Protein AF-A0A6L7HXE0-F1 (afdb_monomer_lite)

Secondary structure (DSSP, 8-state):
-------------------------------------HHHHHHHHTT-EEETTTTEEE-TTS-EEEHHHHHHHHS------

Sequence (81 aa):
MTKTTAALLFALGLAACQTQVDKEQDSTESKPLSMANPAAVYCESLDGSLDLDSGICTLPSGERIEHWTLYRRDHPQKENQ

pLDDT: mean 78.33, std 20.6, range [42.41, 98.88]

Structure (mmCIF, N/CA/C/O backbone):
data_AF-A0A6L7HXE0-F1
#
_entry.id   AF-A0A6L7HXE0-F1
#
loop_
_atom_site.group_PDB
_atom_site.id
_atom_site.type_symbol
_atom_site.label_atom_id
_atom_site.label_alt_id
_atom_site.label_comp_id
_atom_site.label_asym_id
_atom_site.label_entity_id
_atom_site.label_seq_id
_atom_site.pdbx_PDB_ins_code
_atom_site.Cartn_x
_atom_site.Cartn_y
_atom_site.Cartn_z
_atom_site.occupancy
_atom_site.B_iso_or_equiv
_atom_site.auth_seq_id
_atom_site.auth_comp_id
_atom_site.auth_asym_id
_atom_site.auth_atom_id
_atom_site.pdbx_PDB_model_num
ATOM 1 N N . MET A 1 1 ? 99.923 12.719 -3.940 1.00 42.41 1 MET A N 1
ATOM 2 C CA . MET A 1 1 ? 99.021 13.859 -4.208 1.00 42.41 1 MET A CA 1
ATOM 3 C C . MET A 1 1 ? 97.611 13.426 -3.852 1.00 42.41 1 MET A C 1
ATOM 5 O O . MET A 1 1 ? 97.055 12.570 -4.520 1.00 42.41 1 MET A O 1
ATOM 9 N N . THR A 1 2 ? 97.100 13.928 -2.734 1.00 47.28 2 THR A N 1
ATOM 10 C CA . THR A 1 2 ? 95.787 13.624 -2.153 1.00 47.28 2 THR A CA 1
ATOM 11 C C . THR A 1 2 ? 94.742 14.619 -2.653 1.00 47.28 2 THR A C 1
ATOM 13 O O . THR A 1 2 ? 94.877 15.808 -2.386 1.00 47.28 2 THR A O 1
ATOM 16 N N . LYS A 1 3 ? 93.711 14.136 -3.357 1.00 46.78 3 LYS A N 1
ATOM 17 C CA . LYS A 1 3 ? 92.420 14.790 -3.677 1.00 46.78 3 LYS A CA 1
ATOM 18 C C . LYS A 1 3 ? 91.470 13.632 -4.041 1.00 46.78 3 LYS A C 1
ATOM 20 O O . LYS A 1 3 ? 91.884 12.791 -4.823 1.00 46.78 3 LYS A O 1
ATOM 25 N N . THR A 1 4 ? 90.270 13.419 -3.512 1.00 52.97 4 THR A N 1
ATOM 26 C CA . THR A 1 4 ? 89.300 14.279 -2.827 1.00 52.97 4 THR A CA 1
ATOM 27 C C . THR A 1 4 ? 88.256 13.370 -2.152 1.00 52.97 4 THR A C 1
ATOM 29 O O . THR A 1 4 ? 87.820 12.380 -2.730 1.00 52.97 4 THR A O 1
ATOM 32 N N . THR A 1 5 ? 8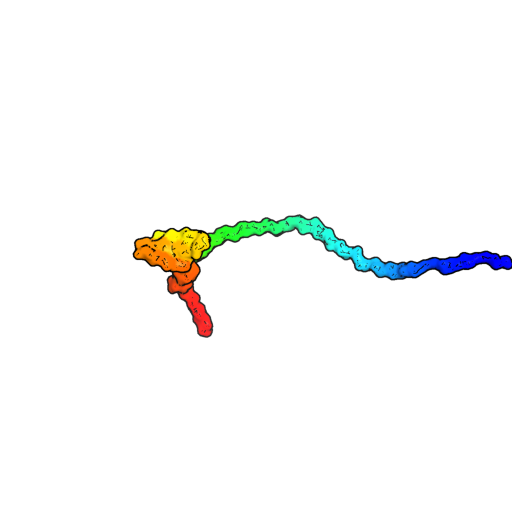7.881 13.737 -0.928 1.00 54.53 5 THR A N 1
ATOM 33 C CA . THR A 1 5 ? 86.575 13.567 -0.247 1.00 54.53 5 THR A CA 1
ATOM 34 C C . THR A 1 5 ? 85.365 13.680 -1.193 1.00 54.53 5 THR A C 1
ATOM 36 O O . THR A 1 5 ? 85.473 14.349 -2.211 1.00 54.53 5 THR A O 1
ATOM 39 N N . ALA A 1 6 ? 84.152 13.195 -0.933 1.00 52.28 6 ALA A N 1
ATOM 40 C CA . ALA A 1 6 ? 83.505 12.563 0.211 1.00 52.28 6 ALA A CA 1
ATOM 41 C C . ALA A 1 6 ? 82.165 11.966 -0.276 1.00 52.28 6 ALA A C 1
ATOM 43 O O . ALA A 1 6 ? 81.690 12.270 -1.368 1.00 52.28 6 ALA A O 1
ATOM 44 N N . ALA A 1 7 ? 81.593 11.130 0.587 1.00 61.50 7 ALA A N 1
ATOM 45 C CA . ALA A 1 7 ? 80.282 10.497 0.531 1.00 61.50 7 ALA A CA 1
ATOM 46 C C . ALA A 1 7 ? 79.128 11.350 -0.026 1.00 61.50 7 ALA A C 1
ATOM 48 O O . ALA A 1 7 ? 79.006 12.515 0.330 1.00 61.50 7 ALA A O 1
ATOM 49 N N . LEU A 1 8 ? 78.257 10.698 -0.804 1.00 56.78 8 LEU A N 1
ATOM 50 C CA . LEU A 1 8 ? 76.862 11.006 -1.176 1.00 56.78 8 LEU A CA 1
ATOM 51 C C . LEU A 1 8 ? 76.429 9.771 -2.015 1.00 56.78 8 LEU A C 1
ATOM 53 O O . LEU A 1 8 ? 77.207 9.333 -2.849 1.00 56.78 8 LEU A O 1
ATOM 57 N N . LEU A 1 9 ? 75.297 9.083 -1.893 1.00 56.31 9 LEU A N 1
ATOM 58 C CA . LEU A 1 9 ? 74.036 9.300 -1.213 1.00 56.31 9 LEU A CA 1
ATOM 59 C C . LEU A 1 9 ? 73.332 7.951 -1.023 1.00 56.31 9 LEU A C 1
ATOM 61 O O . LEU A 1 9 ? 73.495 7.000 -1.782 1.00 56.31 9 LEU A O 1
ATOM 65 N N . PHE A 1 10 ? 72.523 7.964 0.020 1.00 56.81 10 PHE A N 1
ATOM 66 C CA . PHE A 1 10 ? 71.444 7.072 0.397 1.00 56.81 10 PHE A CA 1
ATOM 67 C C . PHE A 1 10 ? 70.403 6.840 -0.722 1.00 56.81 10 PHE A C 1
ATOM 69 O O . PHE A 1 10 ? 70.249 7.669 -1.615 1.00 56.81 10 PHE A O 1
ATOM 76 N N . ALA A 1 11 ? 69.613 5.777 -0.526 1.00 57.28 11 ALA A N 1
ATOM 77 C CA . ALA A 1 11 ? 68.346 5.417 -1.176 1.00 57.28 11 ALA A CA 1
ATOM 78 C C . ALA A 1 11 ? 68.422 4.519 -2.428 1.00 57.28 11 ALA A C 1
ATOM 80 O O . ALA A 1 11 ? 68.286 4.960 -3.567 1.00 57.28 11 ALA A O 1
ATOM 81 N N . LEU A 1 12 ? 68.490 3.203 -2.185 1.00 64.50 12 LEU A N 1
ATOM 82 C CA . LEU A 1 12 ? 67.843 2.225 -3.063 1.00 64.50 12 LEU A CA 1
ATOM 83 C C . LEU A 1 12 ? 66.332 2.514 -3.053 1.00 64.50 12 LEU A C 1
ATOM 85 O O . LEU A 1 12 ? 65.632 2.175 -2.099 1.00 64.50 12 LEU A O 1
ATOM 89 N N . GLY A 1 13 ? 65.843 3.177 -4.097 1.00 62.06 13 GLY A N 1
ATOM 90 C CA . GLY A 1 13 ? 64.416 3.341 -4.344 1.00 62.06 13 GLY A CA 1
ATOM 91 C C . GLY A 1 13 ? 63.803 2.015 -4.787 1.00 62.06 13 GLY A C 1
ATOM 92 O O . GLY A 1 13 ? 64.098 1.521 -5.872 1.00 62.06 13 GLY A O 1
ATOM 93 N N . LEU A 1 14 ? 62.933 1.445 -3.954 1.00 62.78 14 LEU A N 1
ATOM 94 C CA . LEU A 1 14 ? 61.988 0.408 -4.360 1.00 62.78 14 LEU A CA 1
ATOM 95 C C . LEU A 1 14 ? 60.990 1.032 -5.345 1.00 62.78 14 LEU A C 1
ATOM 97 O O . LEU A 1 14 ? 59.993 1.628 -4.943 1.00 62.78 14 LEU A O 1
ATOM 101 N N . ALA A 1 15 ? 61.260 0.921 -6.644 1.00 63.38 15 ALA A N 1
ATOM 102 C CA . ALA A 1 15 ? 60.287 1.239 -7.680 1.00 63.38 15 ALA A CA 1
ATOM 103 C C . ALA A 1 15 ? 59.261 0.096 -7.781 1.00 63.38 15 ALA A C 1
ATOM 105 O O . ALA A 1 15 ? 59.364 -0.776 -8.638 1.00 63.38 15 ALA A O 1
ATOM 106 N N . ALA A 1 16 ? 58.273 0.095 -6.888 1.00 59.88 16 ALA A N 1
ATOM 107 C CA . ALA A 1 16 ? 57.065 -0.714 -7.016 1.00 59.88 16 ALA A CA 1
ATOM 108 C C . ALA A 1 16 ? 55.838 0.193 -6.876 1.00 59.88 16 ALA A C 1
ATOM 110 O O . ALA A 1 16 ? 55.232 0.291 -5.818 1.00 59.88 16 ALA A O 1
ATOM 111 N N . CYS A 1 17 ? 55.506 0.882 -7.965 1.00 53.94 17 CYS A N 1
ATOM 112 C CA . CYS A 1 17 ? 54.173 1.426 -8.201 1.00 53.94 17 CYS A CA 1
ATOM 113 C C . CYS A 1 17 ? 53.978 1.534 -9.717 1.00 53.94 17 CYS A C 1
ATOM 115 O O . CYS A 1 17 ? 54.177 2.585 -10.316 1.00 53.94 17 CYS A O 1
ATOM 117 N N . GLN A 1 18 ? 53.626 0.421 -10.356 1.00 58.69 18 GLN A N 1
ATOM 118 C CA . GLN A 1 18 ? 52.819 0.492 -11.570 1.00 58.69 18 GLN A CA 1
ATOM 119 C C . GLN A 1 18 ? 51.425 0.016 -11.193 1.00 58.69 18 GLN A C 1
ATOM 121 O O . GLN A 1 18 ? 51.049 -1.129 -11.423 1.00 58.69 18 GLN A O 1
ATOM 126 N N . THR A 1 19 ? 50.666 0.914 -10.570 1.00 54.81 19 THR A N 1
ATOM 127 C CA . THR A 1 19 ? 49.213 0.810 -10.612 1.00 54.81 19 THR A CA 1
ATOM 128 C C . THR A 1 19 ? 48.823 1.175 -12.034 1.00 54.81 19 THR A C 1
ATOM 130 O O . THR A 1 19 ? 48.762 2.347 -12.402 1.00 54.81 19 THR A O 1
ATOM 133 N N . GLN A 1 20 ? 48.646 0.146 -12.852 1.00 57.91 20 GLN A N 1
ATOM 134 C CA . GLN A 1 20 ? 47.853 0.211 -14.068 1.00 57.91 20 GLN A CA 1
ATOM 135 C C . GLN A 1 20 ? 46.444 0.634 -13.647 1.00 57.91 20 GLN A C 1
ATOM 137 O O . GLN A 1 20 ? 45.636 -0.156 -13.172 1.00 57.91 20 GLN A O 1
ATOM 142 N N . VAL A 1 21 ? 46.204 1.943 -13.698 1.00 53.09 21 VAL A N 1
ATOM 143 C CA . VAL A 1 21 ? 44.855 2.492 -13.704 1.00 53.09 21 VAL A CA 1
ATOM 144 C C . VAL A 1 21 ? 44.385 2.295 -15.134 1.00 53.09 21 VAL A C 1
ATOM 146 O O . VAL A 1 21 ? 44.515 3.194 -15.965 1.00 53.09 21 VAL A O 1
ATOM 149 N N . ASP A 1 22 ? 43.928 1.079 -15.431 1.00 52.59 22 ASP A N 1
ATOM 150 C CA . ASP A 1 22 ? 43.153 0.827 -16.634 1.00 52.59 22 ASP A CA 1
ATOM 151 C C . ASP A 1 22 ? 41.919 1.713 -16.543 1.00 52.59 22 ASP A C 1
ATOM 153 O O . ASP A 1 22 ? 40.998 1.524 -15.746 1.00 52.59 22 ASP A O 1
ATOM 157 N N . LYS A 1 23 ? 41.982 2.784 -17.321 1.00 51.72 23 LYS A N 1
ATOM 158 C CA . LYS A 1 23 ? 40.905 3.728 -17.515 1.00 51.72 23 LYS A CA 1
ATOM 159 C C . LYS A 1 23 ? 39.954 3.107 -18.535 1.00 51.72 23 LYS A C 1
ATOM 161 O O . LYS A 1 23 ? 39.888 3.572 -19.664 1.00 51.72 23 LYS A O 1
ATOM 166 N N . GLU A 1 24 ? 39.241 2.060 -18.135 1.00 50.53 24 GLU A N 1
ATOM 167 C CA . GLU A 1 24 ? 38.079 1.564 -18.872 1.00 50.53 24 GLU A CA 1
ATOM 168 C C . GLU A 1 24 ? 36.829 1.986 -18.098 1.00 50.53 24 GLU A C 1
ATOM 170 O O . GLU A 1 24 ? 36.322 1.318 -17.199 1.00 50.53 24 GLU A O 1
ATOM 175 N N . GLN A 1 25 ? 36.411 3.218 -18.388 1.00 58.81 25 GLN A N 1
ATOM 176 C CA . GLN A 1 25 ? 35.024 3.617 -18.213 1.00 58.81 25 GLN A CA 1
ATOM 177 C C . GLN A 1 25 ? 34.184 2.856 -19.241 1.00 58.81 25 GLN A C 1
ATOM 179 O O . GLN A 1 25 ? 34.644 2.693 -20.367 1.00 58.81 25 GLN A O 1
ATOM 184 N N . ASP A 1 26 ? 32.945 2.551 -18.843 1.00 53.03 26 ASP A N 1
ATOM 185 C CA . ASP A 1 26 ? 31.815 2.032 -19.633 1.00 53.03 26 ASP A CA 1
ATOM 186 C C . ASP A 1 26 ? 31.559 0.536 -19.362 1.00 53.03 26 ASP A C 1
ATOM 188 O O . ASP A 1 26 ? 32.309 -0.329 -19.782 1.00 53.03 26 ASP A O 1
ATOM 192 N N . SER A 1 27 ? 30.576 0.116 -18.564 1.00 53.06 27 SER A N 1
ATOM 193 C CA . SER A 1 27 ? 29.205 0.612 -18.469 1.00 53.06 27 SER A CA 1
ATOM 194 C C . SER A 1 27 ? 28.600 0.311 -17.085 1.00 53.06 27 SER A C 1
ATOM 196 O O . SER A 1 27 ? 28.124 -0.796 -16.823 1.00 53.06 27 SER A O 1
ATOM 198 N N . THR A 1 28 ? 28.527 1.299 -16.193 1.00 54.22 28 THR A N 1
ATOM 199 C CA . THR A 1 28 ? 27.439 1.338 -15.201 1.00 54.22 28 THR A CA 1
ATOM 200 C C . THR A 1 28 ? 26.264 2.077 -15.823 1.00 54.22 28 THR A C 1
ATOM 202 O O . THR A 1 28 ? 25.854 3.130 -15.342 1.00 54.22 28 THR A O 1
ATOM 205 N N . GLU A 1 29 ? 25.713 1.537 -16.910 1.00 56.06 29 GLU A N 1
ATOM 206 C CA . GLU A 1 29 ? 24.306 1.786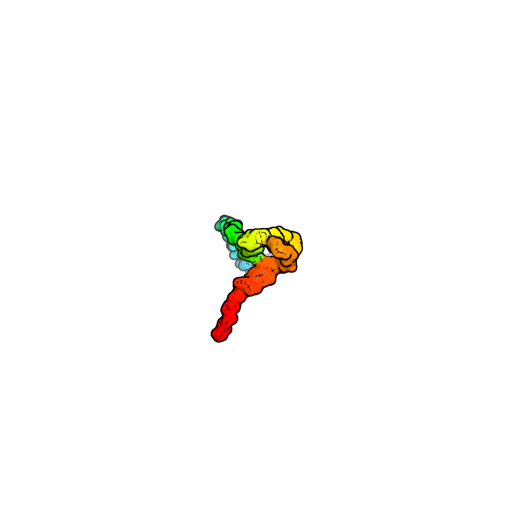 -17.181 1.00 56.06 29 GLU A CA 1
ATOM 207 C C . GLU A 1 29 ? 23.564 0.964 -16.131 1.00 56.06 29 GLU A C 1
ATOM 209 O O . GLU A 1 29 ? 23.379 -0.246 -16.267 1.00 56.06 29 GLU A O 1
ATOM 214 N N . SER A 1 30 ? 23.241 1.595 -15.000 1.00 62.69 30 SER A N 1
ATOM 215 C CA . SER A 1 30 ? 22.303 1.021 -14.049 1.00 62.69 30 SER A CA 1
ATOM 216 C C . SER A 1 30 ? 20.988 0.878 -14.801 1.00 62.69 30 SER A C 1
ATOM 218 O O . SER A 1 30 ? 20.211 1.832 -14.869 1.00 62.69 30 SER A O 1
ATOM 220 N N . LYS A 1 31 ? 20.775 -0.280 -15.437 1.00 65.75 31 LYS A N 1
ATOM 221 C CA . LYS A 1 31 ? 19.504 -0.620 -16.064 1.00 65.75 31 LYS A CA 1
ATOM 222 C C . LYS A 1 31 ? 18.432 -0.243 -15.046 1.00 65.75 31 LYS A C 1
ATOM 224 O O . LYS A 1 31 ? 18.499 -0.764 -13.926 1.00 65.75 31 LYS A O 1
ATOM 229 N N . PRO A 1 32 ? 17.513 0.688 -15.361 1.00 63.28 32 PRO A N 1
ATOM 230 C CA . PRO A 1 32 ? 16.488 1.061 -14.408 1.00 63.28 32 PRO A CA 1
ATOM 231 C C . PRO A 1 32 ? 15.809 -0.233 -13.979 1.00 63.28 32 PRO A C 1
ATOM 233 O O . PRO A 1 32 ? 15.440 -1.054 -14.827 1.00 63.28 32 PRO A O 1
ATOM 236 N N . LEU A 1 33 ? 15.735 -0.459 -12.665 1.00 62.00 33 LEU A N 1
ATOM 237 C CA . LEU A 1 33 ? 14.999 -1.572 -12.083 1.00 62.00 33 LEU A CA 1
ATOM 238 C C . LEU A 1 33 ? 13.521 -1.328 -12.399 1.00 62.00 33 LEU A C 1
ATOM 240 O O . LEU A 1 33 ? 12.765 -0.823 -11.582 1.00 62.00 33 LEU A O 1
ATOM 244 N N . SER A 1 34 ? 13.121 -1.636 -13.631 1.00 67.50 34 SER A N 1
ATOM 245 C CA . SER A 1 34 ? 11.777 -1.441 -14.172 1.00 67.50 34 SER A CA 1
ATOM 246 C C . SER A 1 34 ? 10.814 -2.514 -13.653 1.00 67.50 34 SER A C 1
ATOM 248 O O . SER A 1 34 ? 9.922 -2.960 -14.371 1.00 67.50 34 SER A O 1
ATOM 250 N N . MET A 1 35 ? 11.020 -2.975 -12.421 1.00 85.12 35 MET A N 1
ATOM 251 C CA . MET A 1 35 ? 10.105 -3.879 -11.747 1.00 85.12 35 MET A CA 1
ATOM 252 C C . MET A 1 35 ? 9.288 -3.029 -10.787 1.00 85.12 35 MET A C 1
ATOM 254 O O . MET A 1 35 ? 9.829 -2.458 -9.841 1.00 85.12 35 MET A O 1
ATOM 258 N N . ALA A 1 36 ? 7.992 -2.908 -11.068 1.00 89.69 36 ALA A N 1
ATOM 259 C CA . ALA A 1 36 ? 7.067 -2.248 -10.162 1.00 89.69 36 ALA A CA 1
ATOM 260 C C . ALA A 1 36 ? 7.119 -2.919 -8.778 1.00 89.69 36 ALA A C 1
ATOM 262 O O . ALA A 1 36 ? 7.346 -4.127 -8.668 1.00 89.69 36 ALA A O 1
ATOM 263 N N . ASN A 1 37 ? 6.910 -2.140 -7.716 1.00 94.81 37 ASN A N 1
ATOM 264 C CA . ASN A 1 37 ? 6.858 -2.682 -6.364 1.00 94.81 37 ASN A CA 1
ATOM 265 C C . ASN A 1 37 ? 5.644 -3.628 -6.254 1.00 94.81 37 ASN A C 1
ATOM 267 O O . ASN A 1 37 ? 4.514 -3.157 -6.394 1.00 94.81 37 ASN A O 1
ATOM 271 N N . PRO A 1 38 ? 5.837 -4.931 -5.982 1.00 96.69 38 PRO A N 1
ATOM 272 C CA . PRO A 1 38 ? 4.744 -5.899 -6.011 1.00 96.69 38 PRO A CA 1
ATOM 273 C C . PRO A 1 38 ? 3.661 -5.591 -4.972 1.00 96.69 38 PRO A C 1
ATOM 275 O O . PRO A 1 38 ? 2.483 -5.782 -5.249 1.00 96.69 38 PRO A O 1
ATOM 278 N N . ALA A 1 39 ? 4.029 -5.050 -3.809 1.00 98.12 39 ALA A N 1
ATOM 279 C CA . ALA A 1 39 ? 3.062 -4.662 -2.790 1.00 98.12 39 ALA A CA 1
ATOM 280 C C . ALA A 1 39 ? 2.260 -3.412 -3.190 1.00 98.12 39 ALA A C 1
ATOM 282 O O . ALA A 1 39 ? 1.085 -3.306 -2.850 1.00 98.12 39 ALA A O 1
ATOM 283 N N . ALA A 1 40 ? 2.869 -2.478 -3.929 1.00 97.94 40 ALA A N 1
ATOM 284 C CA . ALA A 1 40 ? 2.155 -1.318 -4.469 1.00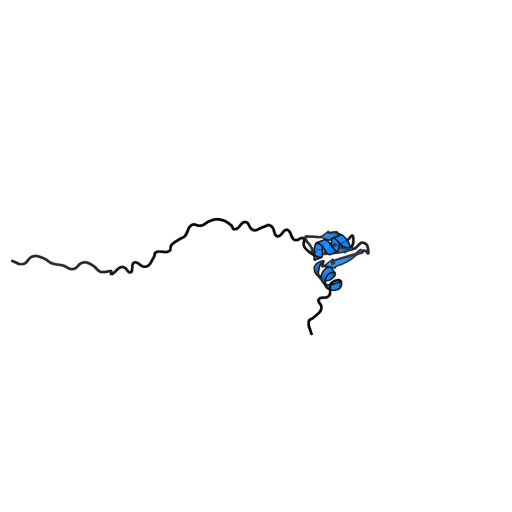 97.94 40 ALA A CA 1
ATOM 285 C C . ALA A 1 40 ? 1.170 -1.728 -5.572 1.00 97.94 40 ALA A C 1
ATOM 287 O O . ALA A 1 40 ? -0.010 -1.403 -5.487 1.00 97.94 40 ALA A O 1
ATOM 288 N N . VAL A 1 41 ? 1.632 -2.541 -6.530 1.00 97.94 41 VAL A N 1
ATOM 289 C CA . VAL A 1 41 ? 0.780 -3.127 -7.578 1.00 97.94 41 VAL A CA 1
ATOM 290 C C . VAL A 1 41 ? -0.374 -3.913 -6.964 1.00 97.94 41 VAL A C 1
ATOM 292 O O . VAL A 1 41 ? -1.498 -3.847 -7.451 1.00 97.94 41 VAL A O 1
ATOM 295 N N . TYR A 1 42 ? -0.116 -4.640 -5.875 1.00 98.31 42 TYR A N 1
ATOM 296 C CA . TYR A 1 42 ? -1.158 -5.398 -5.204 1.00 98.31 42 TYR A CA 1
ATOM 297 C C . TYR A 1 42 ? -2.223 -4.499 -4.567 1.00 98.31 42 TYR A C 1
ATOM 299 O O . TYR A 1 42 ? -3.408 -4.755 -4.764 1.00 98.31 42 TYR A O 1
ATOM 307 N N . CYS A 1 43 ? -1.822 -3.423 -3.878 1.00 98.69 43 CYS A N 1
ATOM 308 C CA . CYS A 1 43 ? -2.762 -2.425 -3.359 1.00 98.69 43 CYS A CA 1
ATOM 309 C C . CYS A 1 43 ? -3.686 -1.891 -4.468 1.00 98.69 43 CYS A C 1
ATOM 311 O O . CYS A 1 43 ? -4.906 -1.929 -4.320 1.00 98.69 43 CYS A O 1
ATOM 313 N N . GLU A 1 44 ? -3.111 -1.474 -5.600 1.00 98.38 44 GLU A N 1
ATOM 314 C CA . GLU A 1 44 ? -3.865 -0.952 -6.747 1.00 98.38 44 GLU A CA 1
ATOM 315 C C . GLU A 1 44 ? -4.778 -2.015 -7.379 1.00 98.38 44 GLU A C 1
ATOM 317 O O . GLU A 1 44 ? -5.906 -1.715 -7.758 1.00 98.38 44 GLU A O 1
ATOM 322 N N . SER A 1 45 ? -4.339 -3.277 -7.442 1.00 98.38 45 SER A N 1
ATOM 323 C CA . SER A 1 45 ? -5.142 -4.378 -7.997 1.00 98.38 45 SER A CA 1
ATOM 324 C C . SER A 1 45 ? -6.401 -4.714 -7.188 1.00 98.38 45 SER A C 1
ATOM 326 O O . SER A 1 45 ? -7.294 -5.381 -7.706 1.00 98.38 45 SER A O 1
ATOM 328 N N . LEU A 1 46 ? -6.474 -4.262 -5.932 1.00 98.50 46 LEU A N 1
ATOM 329 C CA . LEU A 1 46 ? -7.644 -4.381 -5.058 1.00 98.50 46 LEU A CA 1
ATOM 330 C C . LEU A 1 46 ? -8.526 -3.119 -5.082 1.00 98.50 46 LEU A C 1
ATOM 332 O O . LEU A 1 46 ? -9.314 -2.911 -4.157 1.00 98.50 46 LEU A O 1
ATOM 336 N N . ASP A 1 47 ? -8.345 -2.250 -6.083 1.00 98.62 47 ASP A N 1
ATOM 337 C CA . ASP A 1 47 ? -8.928 -0.904 -6.156 1.00 98.62 47 ASP A CA 1
ATOM 338 C C . ASP A 1 47 ? -8.556 -0.025 -4.942 1.00 98.62 47 ASP A C 1
ATOM 340 O O . ASP A 1 47 ? -9.270 0.909 -4.568 1.00 98.62 47 ASP A O 1
ATOM 344 N N . GLY A 1 48 ? -7.431 -0.342 -4.292 1.00 98.56 48 GLY A N 1
ATOM 345 C CA . GLY A 1 48 ? -6.884 0.418 -3.181 1.00 98.56 48 GLY A CA 1
ATOM 346 C C . GLY A 1 48 ? -6.056 1.614 -3.645 1.00 98.56 48 GLY A C 1
ATOM 347 O O . GLY A 1 48 ? -5.485 1.627 -4.733 1.00 98.56 48 GLY A O 1
ATOM 348 N N . SER A 1 49 ? -5.953 2.622 -2.781 1.00 98.69 49 SER A N 1
ATOM 349 C CA . SER A 1 49 ? -5.081 3.783 -2.987 1.00 98.69 49 SER A CA 1
ATOM 350 C C . SER A 1 49 ? -3.884 3.706 -2.045 1.00 98.69 49 SER A C 1
ATOM 352 O O . SER A 1 49 ? -4.065 3.705 -0.823 1.00 98.69 49 SER A O 1
ATOM 354 N N . LEU A 1 50 ? -2.668 3.670 -2.598 1.00 98.62 50 LEU A N 1
ATOM 355 C CA . LEU A 1 50 ? -1.423 3.703 -1.829 1.00 98.62 50 LEU A CA 1
ATOM 356 C C . LEU A 1 50 ? -0.971 5.147 -1.584 1.00 98.62 50 LEU A C 1
ATOM 358 O O . LEU A 1 50 ? -0.743 5.902 -2.526 1.00 98.62 50 LEU A O 1
ATOM 362 N N . ASP A 1 51 ? -0.786 5.508 -0.319 1.00 98.50 51 ASP A N 1
ATOM 363 C CA . ASP A 1 51 ? -0.020 6.689 0.071 1.00 98.50 51 ASP A CA 1
ATOM 364 C C . ASP A 1 51 ? 1.474 6.333 0.101 1.00 98.50 51 ASP A C 1
ATOM 366 O O . ASP A 1 51 ? 1.917 5.540 0.934 1.00 98.50 51 ASP A O 1
ATOM 370 N N . LEU A 1 52 ? 2.244 6.906 -0.827 1.00 96.44 52 LEU A N 1
ATOM 371 C CA . LEU A 1 52 ? 3.675 6.631 -0.971 1.00 96.44 52 LEU A CA 1
ATOM 372 C C . LEU A 1 52 ? 4.517 7.200 0.179 1.00 96.44 52 LEU A C 1
ATOM 374 O O . LEU A 1 52 ? 5.600 6.673 0.429 1.00 96.44 52 LEU A O 1
ATOM 378 N N . ASP A 1 53 ? 4.029 8.220 0.890 1.00 97.75 53 ASP A N 1
ATOM 379 C CA . ASP A 1 53 ? 4.766 8.830 1.999 1.00 97.75 53 ASP A CA 1
ATOM 380 C C . ASP A 1 53 ? 4.657 7.977 3.269 1.00 97.75 53 ASP A C 1
ATOM 382 O O . ASP A 1 53 ? 5.635 7.801 3.999 1.00 97.75 53 ASP A O 1
ATOM 386 N N . SER A 1 54 ? 3.470 7.421 3.538 1.00 98.25 54 SER A N 1
ATOM 387 C CA . SER A 1 54 ? 3.227 6.586 4.724 1.00 98.25 54 SER A CA 1
ATOM 388 C C . SER A 1 54 ? 3.343 5.080 4.479 1.00 98.25 54 SER A C 1
ATOM 390 O O . SER A 1 54 ? 3.448 4.315 5.438 1.00 98.25 54 SER A O 1
ATOM 392 N N . GLY A 1 55 ? 3.296 4.633 3.221 1.00 98.31 55 GLY A N 1
ATOM 393 C CA . GLY A 1 55 ? 3.223 3.215 2.859 1.00 98.31 55 GLY A CA 1
ATOM 394 C C . GLY A 1 55 ? 1.869 2.567 3.175 1.00 98.31 55 GLY A C 1
ATOM 395 O O . GLY A 1 55 ? 1.764 1.338 3.205 1.00 98.31 55 GLY A O 1
ATOM 396 N N . ILE A 1 56 ? 0.827 3.359 3.444 1.00 98.81 56 ILE A N 1
ATOM 397 C CA . ILE A 1 56 ? -0.510 2.857 3.779 1.00 98.81 56 ILE A CA 1
ATOM 398 C C . ILE A 1 56 ? -1.348 2.675 2.513 1.00 98.81 56 ILE A C 1
ATOM 400 O O . ILE A 1 56 ? -1.587 3.621 1.766 1.00 98.81 56 ILE A O 1
ATOM 404 N N . CYS A 1 57 ? -1.865 1.464 2.324 1.00 98.81 57 CYS A N 1
ATOM 405 C CA . CYS A 1 57 ? -2.920 1.160 1.369 1.00 98.81 57 CYS A CA 1
ATOM 406 C C . CYS A 1 57 ? -4.290 1.391 2.021 1.00 98.81 57 CYS A C 1
ATOM 408 O O . CYS A 1 57 ? -4.558 0.865 3.106 1.00 98.81 57 CYS A O 1
ATOM 410 N N . THR A 1 58 ? -5.159 2.164 1.368 1.00 98.88 58 THR A N 1
ATOM 411 C CA . THR A 1 58 ? -6.570 2.318 1.755 1.00 98.88 58 THR A CA 1
ATOM 412 C C . THR A 1 58 ? -7.446 1.550 0.772 1.00 98.88 58 THR A C 1
ATOM 414 O O . THR A 1 58 ? -7.493 1.911 -0.401 1.00 98.88 58 THR A O 1
ATOM 417 N N . LEU A 1 59 ? -8.121 0.496 1.237 1.00 98.75 59 LEU A N 1
ATOM 418 C CA . LEU A 1 59 ? -8.990 -0.359 0.418 1.00 98.75 59 LEU A CA 1
ATOM 419 C C . LEU A 1 59 ? -10.401 0.243 0.251 1.00 98.75 59 LEU A C 1
ATOM 421 O O . LEU A 1 59 ? -10.821 1.039 1.096 1.00 98.75 59 LEU A O 1
ATOM 425 N N . PRO A 1 60 ? -11.195 -0.189 -0.753 1.00 98.69 60 PRO A N 1
ATOM 426 C CA . PRO A 1 60 ? -12.586 0.256 -0.931 1.00 98.69 60 PRO A CA 1
ATOM 427 C C . PRO A 1 60 ? -13.500 -0.020 0.271 1.00 98.69 60 PRO A C 1
ATOM 429 O O . PRO A 1 60 ? -14.497 0.669 0.473 1.00 98.69 60 PRO A O 1
ATOM 432 N N . SER A 1 61 ? -13.152 -1.015 1.093 1.00 98.25 61 SER A N 1
ATOM 433 C CA . SER A 1 61 ? -13.830 -1.312 2.360 1.00 98.25 61 SER A CA 1
ATOM 434 C C . SER A 1 61 ? -13.616 -0.239 3.438 1.00 98.25 61 SER A C 1
ATOM 436 O O . SER A 1 61 ? -14.300 -0.258 4.460 1.00 98.25 61 SER A O 1
ATOM 438 N N . GLY A 1 62 ? -12.658 0.671 3.241 1.00 98.50 62 GLY A N 1
ATOM 439 C CA . GLY A 1 62 ? -12.175 1.623 4.239 1.00 98.50 62 GLY A CA 1
ATOM 440 C C . GLY A 1 62 ? -11.041 1.086 5.119 1.00 98.50 62 GLY A C 1
ATOM 441 O O . GLY A 1 62 ? -10.535 1.822 5.967 1.00 98.50 62 GLY A O 1
ATOM 442 N N . GLU A 1 63 ? -10.616 -0.171 4.939 1.00 98.50 63 GLU A N 1
ATOM 443 C CA . GLU A 1 63 ? -9.456 -0.724 5.645 1.00 98.50 63 GLU A CA 1
ATOM 444 C C . GLU A 1 63 ? -8.184 0.054 5.279 1.00 98.50 63 GLU A C 1
ATOM 446 O O . GLU A 1 63 ? -7.908 0.299 4.105 1.00 98.50 63 GLU A O 1
ATOM 451 N N . ARG A 1 64 ? -7.400 0.422 6.298 1.00 98.69 64 ARG A N 1
ATOM 452 C CA . ARG A 1 64 ? -6.093 1.071 6.155 1.00 98.69 64 ARG A CA 1
ATOM 453 C C . ARG A 1 64 ? -5.023 0.146 6.711 1.00 98.69 64 ARG A C 1
ATOM 455 O O . ARG A 1 64 ? -5.029 -0.146 7.906 1.00 98.69 64 ARG A O 1
ATOM 462 N N . ILE A 1 65 ? -4.112 -0.298 5.857 1.00 98.75 65 ILE A N 1
ATOM 463 C CA . ILE A 1 65 ? -3.098 -1.302 6.191 1.00 98.75 65 ILE A CA 1
ATOM 464 C C . ILE A 1 65 ? -1.780 -0.974 5.484 1.00 98.75 65 ILE A C 1
ATOM 466 O O . ILE A 1 65 ? -1.777 -0.460 4.369 1.00 98.75 65 ILE A O 1
ATOM 470 N N . GLU A 1 66 ? -0.645 -1.243 6.130 1.00 98.69 66 GLU A N 1
ATOM 471 C CA . GLU A 1 66 ? 0.670 -1.082 5.498 1.00 98.69 66 GLU A CA 1
ATOM 472 C C . GLU A 1 66 ? 0.804 -2.047 4.306 1.00 98.69 66 GLU A C 1
ATOM 474 O O . GLU A 1 66 ? 0.439 -3.223 4.396 1.00 98.69 66 GLU A O 1
ATOM 479 N N . HIS A 1 67 ? 1.282 -1.548 3.167 1.00 98.56 67 HIS A N 1
ATOM 480 C CA . HIS A 1 67 ? 1.141 -2.241 1.888 1.00 98.56 67 HIS A CA 1
ATOM 481 C C . HIS A 1 67 ? 1.935 -3.558 1.795 1.00 98.56 67 HIS A C 1
ATOM 483 O O . HIS A 1 67 ? 1.454 -4.521 1.195 1.00 98.56 67 HIS A O 1
ATOM 489 N N . TRP A 1 68 ? 3.099 -3.676 2.442 1.00 98.12 68 TRP A N 1
ATOM 490 C CA . TRP A 1 68 ? 3.809 -4.955 2.532 1.00 98.12 68 TRP A CA 1
ATOM 491 C C . TRP A 1 68 ? 3.146 -5.944 3.487 1.00 98.12 68 TRP A C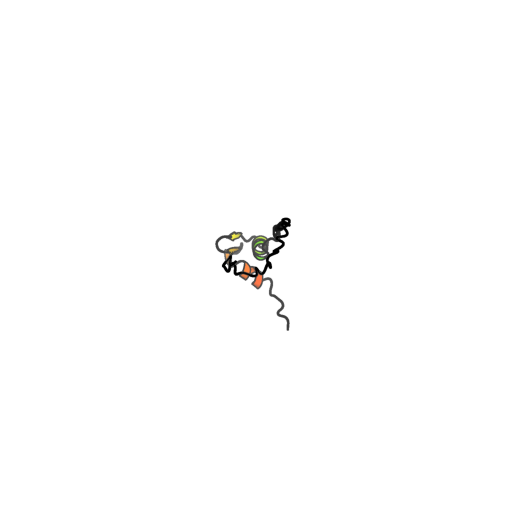 1
ATOM 493 O O . TRP A 1 68 ? 3.220 -7.156 3.278 1.00 98.12 68 TRP A O 1
ATOM 503 N N . THR A 1 69 ? 2.507 -5.449 4.540 1.00 98.50 69 THR A N 1
ATOM 504 C CA . THR A 1 69 ? 1.723 -6.253 5.478 1.00 98.50 69 THR A CA 1
ATOM 505 C C . THR A 1 69 ? 0.514 -6.854 4.774 1.00 98.50 69 THR A C 1
ATOM 507 O O . THR A 1 69 ? 0.306 -8.062 4.871 1.00 98.50 69 THR A O 1
ATOM 510 N N . LEU A 1 70 ? -0.203 -6.047 3.988 1.00 98.31 70 L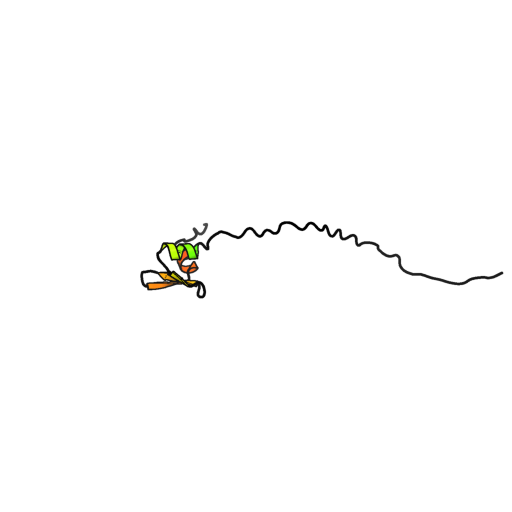EU A N 1
ATOM 511 C CA . LEU A 1 70 ? -1.256 -6.507 3.084 1.00 98.31 70 LEU A CA 1
ATOM 512 C C . LEU A 1 70 ? -0.733 -7.575 2.113 1.00 98.31 70 LEU A C 1
ATOM 514 O O . LEU A 1 70 ? -1.272 -8.677 2.050 1.00 98.31 70 LEU A O 1
ATOM 518 N N . TYR A 1 71 ? 0.373 -7.290 1.419 1.00 98.12 71 TYR A N 1
ATOM 519 C CA . TYR A 1 71 ? 0.954 -8.222 0.453 1.00 98.12 71 TYR A CA 1
ATOM 520 C C . TYR A 1 71 ? 1.316 -9.575 1.081 1.00 98.12 71 TYR A C 1
ATOM 522 O O . TYR A 1 71 ? 0.940 -10.613 0.546 1.00 98.12 71 TYR A O 1
ATOM 530 N N . ARG A 1 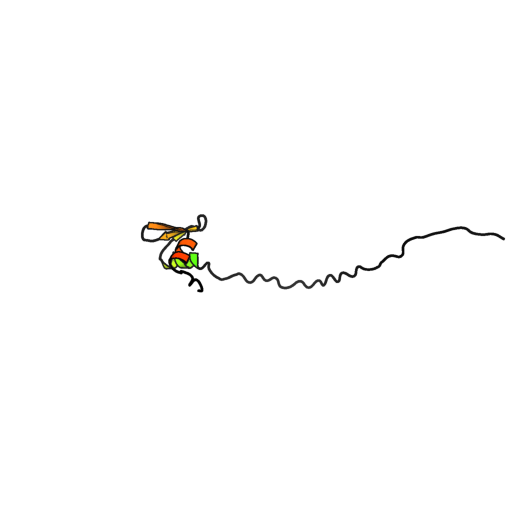72 ? 2.003 -9.593 2.232 1.00 97.25 72 ARG A N 1
ATOM 531 C CA . ARG A 1 72 ? 2.394 -10.840 2.918 1.00 97.25 72 ARG A CA 1
ATOM 532 C C . ARG A 1 72 ? 1.212 -11.614 3.497 1.00 97.25 72 ARG A C 1
ATOM 534 O O . ARG A 1 72 ? 1.275 -12.840 3.518 1.00 97.25 72 ARG A O 1
ATOM 541 N N . ARG A 1 73 ? 0.168 -10.923 3.975 1.00 96.44 73 ARG A N 1
ATOM 542 C CA . ARG A 1 73 ? -1.072 -11.550 4.465 1.00 96.44 73 ARG A CA 1
ATOM 543 C C . ARG A 1 73 ? -1.702 -12.411 3.372 1.00 96.44 73 ARG A C 1
ATOM 545 O O . ARG A 1 73 ? -2.079 -13.549 3.636 1.00 96.44 73 ARG A O 1
ATOM 552 N N . ASP A 1 74 ? -1.744 -11.873 2.157 1.00 97.00 74 ASP A N 1
ATOM 553 C CA . ASP A 1 74 ? -2.462 -12.483 1.036 1.00 97.00 74 ASP A CA 1
ATOM 554 C C . ASP A 1 74 ? -1.540 -13.342 0.140 1.00 97.00 74 ASP A C 1
ATOM 556 O O . ASP A 1 74 ? -2.015 -14.142 -0.664 1.00 97.00 74 ASP A O 1
ATOM 560 N N . HIS A 1 75 ? -0.218 -13.248 0.342 1.00 95.69 75 HIS A N 1
ATOM 561 C CA . HIS A 1 75 ? 0.817 -14.076 -0.292 1.00 95.69 75 HIS A CA 1
ATOM 562 C C . HIS A 1 75 ? 1.701 -14.768 0.762 1.00 95.69 75 HIS A C 1
ATOM 564 O O . HIS A 1 75 ? 2.906 -14.486 0.843 1.00 95.69 75 HIS A O 1
ATOM 570 N N . PRO A 1 76 ? 1.144 -15.675 1.584 1.00 89.69 76 PRO A N 1
ATOM 571 C CA . PRO A 1 76 ? 1.933 -16.402 2.565 1.00 89.69 76 PRO A CA 1
ATOM 572 C C . PRO A 1 76 ? 3.044 -17.183 1.857 1.00 89.69 76 PRO A C 1
ATOM 574 O O . PRO A 1 76 ? 2.800 -17.968 0.935 1.00 89.69 76 PRO A O 1
ATOM 577 N N . GLN A 1 77 ? 4.287 -16.961 2.283 1.00 82.69 77 GLN A N 1
ATOM 578 C CA . GLN A 1 77 ? 5.404 -17.793 1.852 1.00 82.69 77 GLN A CA 1
ATOM 579 C C . GLN A 1 77 ? 5.140 -19.210 2.367 1.00 82.69 77 GLN A C 1
ATOM 581 O O . GLN A 1 77 ? 4.817 -19.392 3.542 1.00 82.69 77 GLN A O 1
ATOM 586 N N . LYS A 1 78 ? 5.277 -20.220 1.504 1.00 76.38 78 LYS A N 1
ATOM 587 C CA . LYS A 1 78 ? 5.382 -21.594 1.993 1.00 76.38 78 LYS A CA 1
ATOM 588 C C . LYS A 1 78 ? 6.689 -21.669 2.776 1.00 76.38 78 LYS A C 1
ATOM 590 O O . LYS A 1 78 ? 7.760 -21.603 2.179 1.00 76.38 78 LYS A O 1
ATOM 595 N N . GLU A 1 79 ? 6.598 -21.724 4.097 1.00 69.56 79 GLU A N 1
ATOM 596 C CA . GLU A 1 79 ? 7.748 -22.018 4.939 1.00 69.56 79 GLU A CA 1
ATOM 597 C C . GLU A 1 79 ? 8.206 -23.437 4.594 1.00 69.56 79 GLU A C 1
ATOM 599 O O . GLU A 1 79 ? 7.426 -24.388 4.680 1.00 69.56 79 GLU A O 1
ATOM 604 N N . ASN A 1 80 ? 9.429 -23.565 4.081 1.00 56.09 80 ASN A N 1
ATOM 605 C CA . ASN A 1 80 ? 10.002 -24.869 3.781 1.00 56.09 80 ASN A CA 1
ATOM 606 C C . ASN A 1 80 ? 10.179 -25.625 5.105 1.00 56.09 80 ASN A C 1
ATOM 608 O O . ASN A 1 80 ? 11.017 -25.242 5.922 1.00 56.09 80 ASN A O 1
ATOM 612 N N . GLN A 1 81 ? 9.370 -26.672 5.291 1.00 43.41 81 GLN A N 1
ATOM 613 C CA . GLN A 1 81 ? 9.716 -27.829 6.120 1.00 43.41 81 GLN A CA 1
ATOM 614 C C . GLN A 1 81 ? 11.012 -28.482 5.634 1.00 43.41 81 GLN A C 1
ATOM 616 O O . GLN A 1 81 ? 11.248 -28.475 4.402 1.00 43.41 81 GLN A O 1
#

Foldseek 3Di:
DDDDDDDDDDDPDPPPDPPPPVPDDDDPPVPPPPDPDVLCVVLVVQVWDADPVVCWTQHPVRDTDRSVVVVCVVVPDPDDD

Radius of gyration: 33.63 Å; chains: 1; bounding box: 113×43×26 Å

InterPro domains:
  IPR005590 Protein of unknown function DUF333 [PF03891] (34-74)

Organism: NCBI:txid2681496